Protein AF-A0A2M8D7S4-F1 (afdb_monomer_lite)

Sequence (104 aa):
MKREKGFTLIELVMVIVILGILAAVAIPKYVNMQDEAKSAAAKGVIGTVRSAIAIQYAKNALAGTATFPTIIQLTATDGTGIFAENKMPDSPVDKGGNLNDVKA

pLDDT: mean 80.22, std 14.46, range [43.12, 97.75]

Radius of gyration: 26.41 Å; chains: 1; bounding box: 47×32×89 Å

Foldseek 3Di:
DDDDDDDDPVVVVVVVVVVVVVCVVVVVVVVVVVVVVLVVVQVVLVVVVVVLQVVVLVVCVVVVHNDTDDPCLCQPPPPSHSDPPSDRPDRPVDDDDDPVNPDD

Structure (mmCIF, N/CA/C/O backbone):
data_AF-A0A2M8D7S4-F1
#
_entry.id   AF-A0A2M8D7S4-F1
#
loop_
_atom_site.group_PDB
_atom_site.id
_atom_site.type_symbol
_atom_site.label_atom_id
_atom_site.label_alt_id
_atom_site.label_comp_id
_atom_site.label_asym_id
_atom_site.label_entity_id
_atom_site.label_seq_id
_atom_site.pdbx_PDB_ins_code
_atom_site.Cartn_x
_atom_site.Cartn_y
_atom_site.Cartn_z
_atom_site.occupancy
_atom_site.B_iso_or_equiv
_atom_site.auth_seq_id
_atom_site.auth_comp_id
_atom_site.auth_asym_id
_atom_site.auth_atom_id
_atom_site.pdbx_PDB_model_num
ATOM 1 N N . MET A 1 1 ? -5.897 10.751 56.750 1.00 55.88 1 MET A N 1
ATOM 2 C CA . MET A 1 1 ? -6.266 9.569 55.941 1.00 55.88 1 MET A CA 1
ATOM 3 C C . MET A 1 1 ? -6.751 10.060 54.582 1.00 55.88 1 MET A C 1
ATOM 5 O O . MET A 1 1 ? -7.758 10.755 54.529 1.00 55.88 1 MET A O 1
ATOM 9 N N . LYS A 1 2 ? -5.990 9.816 53.509 1.00 66.06 2 LYS A N 1
ATOM 10 C CA . LYS A 1 2 ? -6.383 10.168 52.134 1.00 66.06 2 LYS A CA 1
ATOM 11 C C . LYS A 1 2 ? -7.388 9.117 51.657 1.00 66.06 2 LYS A C 1
ATOM 13 O O . LYS A 1 2 ? -7.121 7.929 51.790 1.00 66.06 2 LYS A O 1
ATOM 18 N N . ARG A 1 3 ? -8.562 9.542 51.185 1.00 71.81 3 ARG A N 1
ATOM 19 C CA . ARG A 1 3 ? -9.557 8.631 50.603 1.00 71.81 3 ARG A CA 1
ATOM 20 C C . ARG A 1 3 ? -9.083 8.284 49.194 1.00 71.81 3 ARG A C 1
ATOM 22 O O . ARG A 1 3 ? -9.182 9.122 48.304 1.00 71.81 3 ARG A O 1
ATOM 29 N N . GLU A 1 4 ? -8.537 7.087 49.022 1.00 74.25 4 GLU A N 1
ATOM 30 C CA . GLU A 1 4 ? -8.328 6.476 47.707 1.00 74.25 4 GLU A CA 1
ATOM 31 C C . GLU A 1 4 ? -9.701 6.369 47.020 1.00 74.25 4 GLU A C 1
ATOM 33 O O . GLU A 1 4 ? -10.595 5.669 47.504 1.00 74.25 4 GLU A O 1
ATOM 38 N N . LYS A 1 5 ? -9.917 7.129 45.940 1.00 77.44 5 LYS A N 1
ATOM 39 C CA . LYS A 1 5 ? -11.099 6.972 45.085 1.00 77.44 5 LYS A CA 1
ATOM 40 C C . LYS A 1 5 ? -10.831 5.792 44.152 1.00 77.44 5 LYS A C 1
ATOM 42 O O . LYS A 1 5 ? -10.068 5.929 43.204 1.00 77.44 5 LYS A O 1
ATOM 47 N N . GLY A 1 6 ? -11.438 4.644 44.442 1.00 78.94 6 GLY A N 1
ATOM 48 C CA . GLY A 1 6 ? -11.464 3.513 43.515 1.00 78.94 6 GLY A CA 1
ATOM 49 C C . GLY A 1 6 ? -12.286 3.829 42.261 1.00 78.94 6 GLY A C 1
ATOM 50 O O . GLY A 1 6 ? -13.228 4.620 42.320 1.00 78.94 6 GLY A O 1
ATOM 51 N N . PHE A 1 7 ? -11.916 3.206 41.141 1.00 80.38 7 PHE A N 1
ATOM 52 C CA . PHE A 1 7 ? -12.643 3.284 39.873 1.00 80.38 7 PHE A CA 1
ATOM 53 C C . PHE A 1 7 ? -14.012 2.610 40.011 1.00 80.38 7 PHE A C 1
ATOM 55 O O . PHE A 1 7 ? -14.130 1.551 40.633 1.00 80.38 7 PHE A O 1
ATOM 62 N N . THR A 1 8 ? -15.058 3.211 39.452 1.00 90.38 8 THR A N 1
ATOM 63 C CA . THR A 1 8 ? -16.402 2.633 39.518 1.00 90.38 8 THR A CA 1
ATOM 64 C C . THR A 1 8 ? -16.593 1.577 38.428 1.00 90.38 8 THR A C 1
ATOM 66 O O . THR A 1 8 ? -16.070 1.692 37.320 1.00 90.38 8 THR A O 1
ATOM 69 N N . LEU A 1 9 ? -17.385 0.535 38.708 1.00 91.06 9 LEU A N 1
ATOM 70 C CA . LEU A 1 9 ? -17.726 -0.467 37.686 1.00 91.06 9 LEU A CA 1
ATOM 71 C C . LEU A 1 9 ? -18.454 0.165 36.494 1.00 91.06 9 LEU A C 1
ATOM 73 O O . LEU A 1 9 ? -18.268 -0.265 35.358 1.00 91.06 9 LEU A O 1
ATOM 77 N N . ILE A 1 10 ? -19.249 1.208 36.743 1.00 92.31 10 ILE A N 1
ATOM 78 C CA . ILE A 1 10 ? -19.977 1.905 35.685 1.00 92.31 10 ILE A CA 1
ATOM 79 C C . ILE A 1 10 ? -19.040 2.681 34.751 1.00 92.31 10 ILE A C 1
ATOM 81 O O . ILE A 1 10 ? -19.277 2.684 33.546 1.00 92.31 10 ILE A O 1
ATOM 85 N N . GLU A 1 11 ? -17.948 3.261 35.263 1.00 90.56 11 GLU A N 1
ATOM 86 C CA . GLU A 1 11 ? -16.925 3.892 34.417 1.00 90.56 11 GLU A CA 1
ATOM 87 C C . GLU A 1 11 ? -16.278 2.868 33.485 1.00 90.56 11 GLU A C 1
ATOM 89 O O . GLU A 1 11 ? -16.117 3.136 32.297 1.00 90.56 11 GLU A O 1
ATOM 94 N N . LEU A 1 12 ? -15.971 1.665 33.978 1.00 92.25 12 LEU A N 1
ATOM 95 C CA . LEU A 1 12 ? -15.355 0.632 33.145 1.00 92.25 12 LEU A CA 1
ATOM 96 C C . LEU A 1 12 ? -16.317 0.137 32.055 1.00 92.25 12 LEU A C 1
ATOM 98 O O . LEU A 1 12 ? -15.921 -0.014 30.8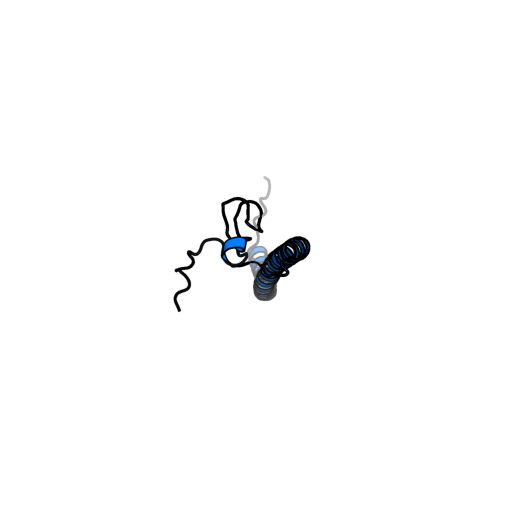99 1.00 92.25 12 LEU A O 1
ATOM 102 N N . VAL A 1 13 ? -17.590 -0.067 32.408 1.00 94.81 13 VAL A N 1
ATOM 103 C CA . VAL A 1 13 ? -18.625 -0.515 31.466 1.00 94.81 13 VAL A CA 1
ATOM 104 C C . VAL A 1 13 ? -18.904 0.548 30.401 1.00 94.81 13 VAL A C 1
ATOM 106 O O . VAL A 1 13 ? -18.978 0.225 29.217 1.00 94.81 13 VAL A O 1
ATOM 109 N N . MET A 1 14 ? -19.007 1.823 30.780 1.00 94.25 14 MET A N 1
ATOM 110 C CA . MET A 1 14 ? -19.226 2.905 29.817 1.00 94.25 14 MET A CA 1
ATOM 111 C C . MET A 1 14 ? -18.072 3.009 28.808 1.00 94.25 14 MET A C 1
ATOM 113 O O . MET A 1 14 ? -18.315 3.203 27.617 1.00 94.25 14 MET A O 1
ATOM 117 N N . VAL A 1 15 ? -16.824 2.826 29.252 1.00 95.56 15 VAL A N 1
ATOM 118 C CA . VAL A 1 15 ? -15.641 2.890 28.378 1.00 95.56 15 VAL A CA 1
ATOM 119 C C . VAL A 1 15 ? -15.657 1.786 27.324 1.00 95.56 15 VAL A C 1
ATOM 121 O O . VAL A 1 15 ? -15.490 2.082 26.141 1.00 95.56 15 VAL A O 1
ATOM 124 N N . ILE A 1 16 ? -15.899 0.528 27.706 1.00 96.12 16 ILE A N 1
ATOM 125 C CA . ILE A 1 16 ? -15.936 -0.576 26.732 1.00 96.12 16 ILE A CA 1
ATOM 126 C C . ILE A 1 16 ? -17.112 -0.447 25.756 1.00 96.12 16 ILE A C 1
ATOM 128 O O . ILE A 1 16 ? -16.976 -0.834 24.598 1.00 96.12 16 ILE A O 1
ATOM 132 N N . VAL A 1 17 ? -18.236 0.146 26.179 1.00 96.94 17 VAL A N 1
ATOM 133 C CA . VAL A 1 17 ? -19.377 0.434 25.294 1.00 96.94 17 VAL A CA 1
ATOM 134 C C . VAL A 1 17 ? -18.993 1.477 24.246 1.00 96.94 17 VAL A C 1
ATOM 136 O O . VAL A 1 17 ? -19.221 1.262 23.057 1.00 96.94 17 VAL A O 1
ATOM 139 N N . ILE A 1 18 ? -18.356 2.578 24.656 1.00 96.94 18 ILE A N 1
ATOM 140 C CA . ILE A 1 18 ? -17.892 3.614 23.723 1.00 96.94 18 ILE A CA 1
ATOM 141 C C . ILE A 1 18 ? -16.841 3.037 22.764 1.00 96.94 18 ILE A C 1
ATOM 143 O O . ILE A 1 18 ? -16.952 3.223 21.552 1.00 96.94 18 ILE A O 1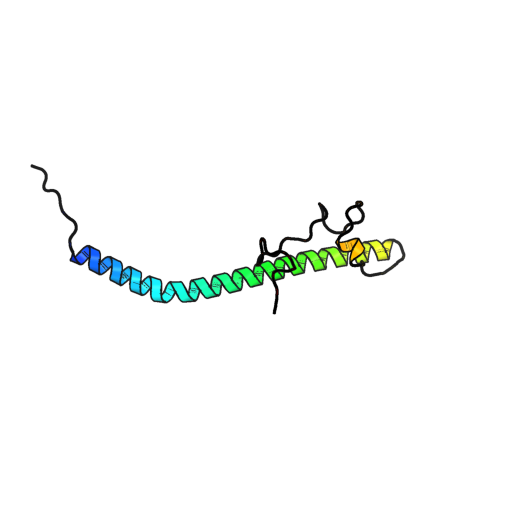
ATOM 147 N N . LEU A 1 19 ? -15.857 2.289 23.279 1.00 97.31 19 LEU A N 1
ATOM 148 C CA . LEU A 1 19 ? -14.848 1.618 22.455 1.00 97.31 19 LEU A CA 1
ATOM 149 C C . LEU A 1 19 ? -15.474 0.599 21.494 1.00 97.31 19 LEU A C 1
ATOM 151 O O . LEU A 1 19 ? -15.027 0.505 20.356 1.00 97.31 19 LEU A O 1
ATOM 155 N N . GLY A 1 20 ? -16.527 -0.110 21.905 1.00 97.75 20 GLY A N 1
ATOM 156 C CA . GLY A 1 20 ? -17.262 -1.044 21.052 1.00 97.75 20 GLY A CA 1
ATOM 157 C C . GLY A 1 20 ? -17.930 -0.356 19.860 1.00 97.75 20 GLY A C 1
ATOM 158 O O . GLY A 1 20 ? -17.796 -0.821 18.729 1.00 97.75 20 GLY A O 1
ATOM 159 N N . ILE A 1 21 ? -18.584 0.789 20.086 1.00 97.62 21 ILE A N 1
ATOM 160 C CA . ILE A 1 21 ? -19.213 1.581 19.015 1.00 97.62 21 ILE A CA 1
ATOM 161 C C . ILE A 1 21 ? -18.148 2.128 18.058 1.00 97.62 21 ILE A C 1
ATOM 163 O O . ILE A 1 21 ? -18.285 1.996 16.841 1.00 97.62 21 ILE A O 1
ATOM 167 N N . LEU A 1 22 ? -17.067 2.705 18.596 1.00 97.69 22 LEU A N 1
ATOM 168 C CA . LEU A 1 22 ? -15.962 3.224 17.788 1.00 97.69 22 LEU A CA 1
ATOM 169 C C . LEU A 1 22 ? -15.290 2.114 16.971 1.00 97.69 22 LEU A C 1
ATOM 171 O O . LEU A 1 22 ? -15.013 2.313 15.791 1.00 97.69 22 LEU A O 1
ATOM 175 N N . ALA A 1 23 ? -15.072 0.938 17.561 1.00 97.06 23 ALA A N 1
ATOM 176 C CA . ALA A 1 23 ? -14.486 -0.206 16.873 1.00 97.06 23 ALA A CA 1
ATOM 177 C C . ALA A 1 23 ? -15.386 -0.711 15.736 1.00 97.06 23 ALA A C 1
ATOM 179 O O . ALA A 1 23 ? -14.889 -0.950 14.636 1.00 97.06 23 ALA A O 1
ATOM 180 N N . ALA A 1 24 ? -16.703 -0.799 15.956 1.00 96.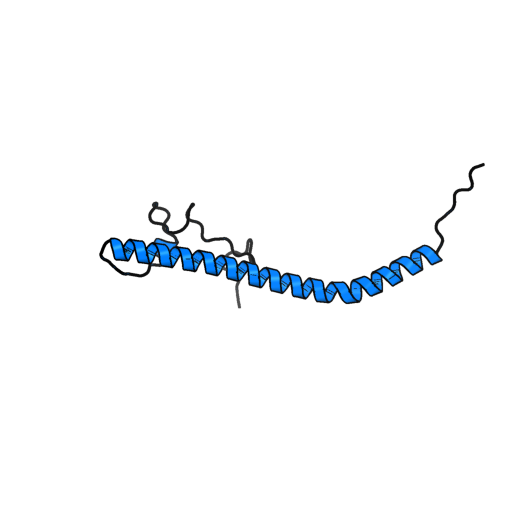88 24 ALA A N 1
ATOM 181 C CA . ALA A 1 24 ? -17.653 -1.257 14.942 1.00 96.88 24 ALA A CA 1
ATOM 182 C C . ALA A 1 24 ? -17.615 -0.406 13.659 1.00 96.88 24 ALA A C 1
ATOM 184 O O . ALA A 1 24 ? -17.711 -0.951 12.561 1.00 96.88 24 ALA A O 1
ATOM 185 N N . VAL A 1 25 ? -17.424 0.914 13.778 1.00 96.25 25 VAL A N 1
ATOM 186 C CA . VAL A 1 25 ? -17.311 1.814 12.615 1.00 96.25 25 VAL A CA 1
ATOM 187 C C . VAL A 1 25 ? -15.879 1.940 12.084 1.00 96.25 25 VAL A C 1
ATOM 189 O O . VAL A 1 25 ? -15.679 2.119 10.882 1.00 96.25 25 VAL A O 1
ATOM 192 N N . ALA A 1 26 ? -14.867 1.844 12.950 1.00 96.81 26 ALA A N 1
ATOM 193 C CA . ALA A 1 26 ? -13.470 2.046 12.572 1.00 96.81 26 ALA A CA 1
ATOM 194 C C . ALA A 1 26 ? -12.858 0.830 11.868 1.00 96.81 26 ALA A C 1
ATOM 196 O O . ALA A 1 26 ? -12.102 1.010 10.916 1.00 96.81 26 ALA A O 1
ATOM 197 N N . ILE A 1 27 ? -13.191 -0.394 12.292 1.00 96.25 27 ILE A N 1
ATOM 198 C CA . ILE A 1 27 ? -12.640 -1.634 11.724 1.00 96.25 27 ILE A CA 1
ATOM 199 C C . ILE A 1 27 ? -12.900 -1.759 10.211 1.00 96.25 27 ILE A C 1
ATOM 201 O O . ILE A 1 27 ? -11.921 -1.904 9.476 1.00 96.25 27 ILE A O 1
ATOM 205 N N . PRO A 1 28 ? -14.145 -1.665 9.695 1.00 94.00 28 PRO A N 1
ATOM 206 C CA . PRO A 1 28 ? -14.382 -1.819 8.257 1.00 94.00 28 PRO A CA 1
ATOM 207 C C . PRO A 1 28 ? -13.679 -0.727 7.442 1.00 94.00 28 PRO A C 1
ATOM 209 O O . PRO A 1 28 ? -13.093 -1.005 6.397 1.00 94.00 28 PRO A O 1
ATOM 212 N N . LYS A 1 29 ? -13.656 0.511 7.952 1.00 95.56 29 LYS A N 1
ATOM 213 C CA . LYS A 1 29 ? -12.930 1.617 7.321 1.00 95.56 29 LYS A CA 1
ATOM 214 C C . LYS A 1 29 ? -11.423 1.355 7.281 1.00 95.56 29 LYS A C 1
ATOM 216 O O . LYS A 1 29 ? -10.792 1.603 6.260 1.00 95.56 29 LYS A O 1
ATOM 221 N N . TYR A 1 30 ? -10.851 0.849 8.370 1.00 95.06 30 TYR A N 1
ATOM 222 C CA . TYR A 1 30 ? -9.427 0.541 8.456 1.00 95.06 30 TYR A CA 1
ATOM 223 C C . TYR A 1 30 ? -9.013 -0.569 7.481 1.00 95.06 30 TYR A C 1
ATOM 225 O O . TYR A 1 30 ? -7.964 -0.453 6.853 1.00 95.06 30 TYR A O 1
ATOM 233 N N . VAL A 1 31 ? -9.835 -1.610 7.309 1.00 93.50 31 VAL A N 1
ATOM 234 C CA . VAL A 1 31 ? -9.587 -2.673 6.317 1.00 93.50 31 VAL A CA 1
ATOM 235 C C . VAL A 1 31 ? -9.597 -2.104 4.895 1.00 93.50 31 VAL A C 1
ATOM 237 O O . VAL A 1 31 ? -8.623 -2.282 4.169 1.00 93.50 31 VAL A O 1
ATOM 240 N N . ASN A 1 32 ? -10.621 -1.325 4.534 1.00 93.56 32 ASN A N 1
ATOM 241 C CA . ASN A 1 32 ? -10.695 -0.693 3.212 1.00 93.56 32 ASN A CA 1
ATOM 242 C C . ASN A 1 32 ? -9.491 0.228 2.945 1.00 93.56 32 ASN A C 1
ATOM 244 O O . ASN A 1 32 ? -8.871 0.155 1.888 1.00 93.56 32 ASN A O 1
ATOM 248 N N . MET A 1 33 ? -9.100 1.044 3.931 1.00 94.44 33 MET A N 1
ATOM 249 C CA . MET A 1 33 ? -7.931 1.923 3.819 1.00 94.44 33 MET A CA 1
ATOM 250 C C . MET A 1 33 ? -6.622 1.147 3.630 1.00 94.44 33 MET A C 1
ATOM 252 O O . MET A 1 33 ? -5.738 1.616 2.915 1.00 94.44 33 MET A O 1
ATOM 256 N N . GLN A 1 34 ? -6.471 -0.025 4.254 1.00 91.69 34 GLN A N 1
ATOM 257 C CA . GLN A 1 34 ? -5.300 -0.875 4.030 1.00 91.69 34 GLN A CA 1
ATOM 258 C C . GLN A 1 34 ? -5.247 -1.399 2.595 1.00 91.69 34 GLN A C 1
ATOM 260 O O . GLN A 1 34 ? -4.178 -1.384 1.986 1.00 91.69 34 GLN A O 1
ATOM 265 N N . ASP A 1 35 ? -6.374 -1.841 2.044 1.00 89.75 35 ASP A N 1
ATOM 266 C CA . ASP A 1 35 ? -6.426 -2.355 0.675 1.00 89.75 35 ASP A CA 1
ATOM 267 C C . ASP A 1 35 ? -6.210 -1.242 -0.359 1.00 89.75 35 ASP A C 1
ATOM 269 O O . ASP A 1 35 ? -5.456 -1.415 -1.323 1.00 89.75 35 ASP A O 1
ATOM 273 N N . GLU A 1 36 ? -6.769 -0.055 -0.117 1.00 91.00 36 GLU A N 1
ATOM 274 C CA . GLU A 1 36 ? -6.483 1.147 -0.902 1.00 91.00 36 GLU A CA 1
ATOM 275 C C . GLU A 1 36 ? -4.998 1.527 -0.838 1.00 91.00 36 GLU A C 1
ATOM 277 O O . GLU A 1 36 ? -4.391 1.802 -1.875 1.00 91.00 36 GLU A O 1
ATOM 282 N N . ALA A 1 37 ? -4.382 1.485 0.348 1.00 90.31 37 ALA A N 1
ATOM 283 C CA . ALA A 1 37 ? -2.962 1.780 0.525 1.00 90.31 37 ALA A CA 1
ATOM 284 C C . ALA A 1 37 ? -2.067 0.772 -0.213 1.00 90.31 37 ALA A C 1
ATOM 286 O O . ALA A 1 37 ? -1.122 1.171 -0.896 1.00 90.31 37 ALA A O 1
ATOM 287 N N . LYS A 1 38 ? -2.390 -0.525 -0.140 1.00 87.88 38 LYS A N 1
ATOM 288 C CA . LYS A 1 38 ? -1.711 -1.588 -0.898 1.00 87.88 38 LYS A CA 1
ATOM 289 C C . LYS A 1 38 ? -1.812 -1.350 -2.406 1.00 87.88 38 LYS A C 1
ATOM 291 O O . LYS A 1 38 ? -0.802 -1.404 -3.107 1.00 87.88 38 LYS A O 1
ATOM 296 N N . SER A 1 39 ? -3.010 -1.032 -2.901 1.00 89.06 39 SER A N 1
ATOM 297 C CA . SER A 1 39 ? -3.250 -0.721 -4.317 1.00 89.06 39 SER A CA 1
ATOM 298 C C . SER A 1 39 ? -2.489 0.529 -4.769 1.00 89.06 39 SER A C 1
ATOM 300 O O . SER A 1 39 ? -1.848 0.525 -5.821 1.00 89.06 39 SER A O 1
ATOM 302 N N . ALA A 1 40 ? -2.508 1.594 -3.965 1.00 89.94 40 ALA A N 1
ATOM 303 C CA . ALA A 1 40 ? -1.786 2.830 -4.245 1.00 89.94 40 ALA A CA 1
ATOM 304 C C . ALA A 1 40 ? -0.272 2.600 -4.300 1.00 89.94 40 ALA A C 1
ATOM 306 O O . ALA A 1 40 ? 0.390 3.057 -5.233 1.00 89.94 40 ALA A O 1
ATOM 307 N N . ALA A 1 41 ? 0.267 1.833 -3.355 1.00 87.75 41 ALA A N 1
ATOM 308 C CA . ALA A 1 41 ? 1.676 1.487 -3.346 1.00 87.75 41 ALA A CA 1
ATOM 309 C C . ALA A 1 41 ? 2.055 0.648 -4.581 1.00 87.75 41 ALA A C 1
ATOM 311 O O . ALA A 1 41 ? 3.046 0.952 -5.245 1.00 87.75 41 ALA A O 1
ATOM 312 N N . ALA A 1 42 ? 1.240 -0.350 -4.951 1.00 86.00 42 ALA A N 1
ATOM 313 C CA . ALA A 1 42 ? 1.469 -1.167 -6.146 1.00 86.00 42 ALA A CA 1
ATOM 314 C C . ALA A 1 42 ? 1.458 -0.320 -7.430 1.00 86.00 42 ALA A C 1
ATOM 316 O O . ALA A 1 42 ? 2.338 -0.458 -8.280 1.00 86.00 42 ALA A O 1
ATOM 317 N N . LYS A 1 43 ? 0.511 0.621 -7.554 1.00 88.62 43 LYS A N 1
ATOM 318 C CA . LYS A 1 43 ? 0.483 1.596 -8.658 1.00 88.62 43 LYS A CA 1
ATOM 319 C C . LYS A 1 43 ? 1.736 2.472 -8.681 1.00 88.62 43 LYS A C 1
ATOM 321 O O . LYS A 1 43 ? 2.248 2.747 -9.764 1.00 88.62 43 LYS A O 1
ATOM 326 N N . GLY A 1 44 ? 2.241 2.874 -7.514 1.00 88.62 44 GLY A N 1
ATOM 327 C CA . GLY A 1 44 ? 3.500 3.607 -7.385 1.00 88.62 44 GLY A CA 1
ATOM 328 C C . GLY A 1 44 ? 4.672 2.836 -7.989 1.00 88.62 44 GLY A C 1
ATOM 329 O O . GLY A 1 44 ? 5.376 3.364 -8.847 1.00 88.62 44 GLY A O 1
ATOM 330 N N . VAL A 1 45 ? 4.816 1.561 -7.623 1.00 85.56 45 VAL A N 1
ATOM 331 C CA . VAL A 1 45 ? 5.864 0.674 -8.155 1.00 85.56 45 VAL A CA 1
ATOM 332 C C . VAL A 1 45 ? 5.721 0.443 -9.663 1.00 85.56 45 VAL A C 1
ATOM 334 O O . VAL A 1 45 ? 6.695 0.529 -10.404 1.00 85.56 45 VAL A O 1
ATOM 337 N N . ILE A 1 46 ? 4.508 0.234 -10.175 1.00 86.31 46 ILE A N 1
ATOM 338 C CA . ILE A 1 46 ? 4.292 0.132 -11.630 1.00 86.31 46 ILE A CA 1
ATOM 339 C C . ILE A 1 46 ? 4.699 1.435 -12.338 1.00 86.31 46 ILE A C 1
ATOM 341 O O . ILE A 1 46 ? 5.276 1.402 -13.427 1.00 86.31 46 ILE A O 1
ATOM 345 N N . GLY A 1 47 ? 4.413 2.589 -11.731 1.00 88.69 47 GLY A N 1
ATOM 346 C CA . GLY A 1 47 ? 4.803 3.898 -12.249 1.00 88.69 47 GLY A CA 1
ATOM 347 C C . GLY A 1 47 ? 6.319 4.059 -12.373 1.00 88.69 47 GLY A C 1
ATOM 348 O O . GLY A 1 47 ? 6.796 4.535 -13.407 1.00 88.69 47 GLY A O 1
ATOM 349 N N . THR A 1 48 ? 7.085 3.610 -11.374 1.00 85.62 48 THR A N 1
ATOM 350 C CA . THR A 1 48 ? 8.554 3.671 -11.425 1.00 85.62 48 THR A CA 1
ATOM 351 C C . THR A 1 48 ? 9.116 2.775 -12.527 1.00 85.62 48 THR A C 1
ATOM 353 O O . THR A 1 48 ? 9.964 3.227 -13.297 1.00 85.62 48 THR A O 1
ATOM 356 N N . VAL A 1 49 ? 8.587 1.557 -12.688 1.00 85.31 49 VAL A N 1
ATOM 357 C CA . VAL A 1 49 ? 8.984 0.635 -13.769 1.00 85.31 49 VAL A CA 1
ATOM 358 C C . VAL A 1 49 ? 8.680 1.223 -15.150 1.00 85.31 49 VAL A C 1
ATOM 360 O O . VAL A 1 49 ? 9.534 1.200 -16.034 1.00 85.31 49 VAL A O 1
ATOM 363 N N . ARG A 1 50 ? 7.490 1.805 -15.350 1.00 87.69 50 ARG A N 1
ATOM 364 C CA . ARG A 1 50 ? 7.131 2.463 -16.622 1.00 87.69 50 ARG A CA 1
ATOM 365 C C . ARG A 1 50 ? 8.066 3.623 -16.953 1.00 87.69 50 ARG A C 1
ATOM 367 O O . ARG A 1 50 ? 8.489 3.747 -18.099 1.00 87.69 50 ARG A O 1
ATOM 374 N N . SER A 1 51 ? 8.392 4.449 -15.960 1.00 88.94 51 SER A N 1
ATOM 375 C CA . SER A 1 51 ? 9.325 5.569 -16.123 1.00 88.94 51 SER A CA 1
ATOM 376 C C . SER A 1 51 ? 10.719 5.081 -16.526 1.00 88.94 51 SER A C 1
ATOM 378 O O . SER A 1 51 ? 11.293 5.563 -17.500 1.00 88.94 51 SER A O 1
ATOM 380 N N . ALA A 1 52 ? 11.221 4.050 -15.846 1.00 85.50 52 ALA A N 1
ATOM 381 C CA . ALA A 1 52 ? 12.497 3.410 -16.148 1.00 85.50 52 ALA A CA 1
ATOM 382 C C . ALA A 1 52 ? 12.554 2.881 -17.595 1.00 85.50 52 ALA A C 1
ATOM 384 O O . ALA A 1 52 ? 13.490 3.191 -18.336 1.00 85.50 52 ALA A O 1
ATOM 385 N N . ILE A 1 53 ? 11.517 2.160 -18.037 1.00 87.12 53 ILE A N 1
ATOM 386 C CA . ILE A 1 53 ? 11.401 1.664 -19.418 1.00 87.12 53 ILE A CA 1
ATOM 387 C C . ILE A 1 53 ? 11.390 2.818 -20.427 1.00 87.12 53 ILE A C 1
ATOM 389 O O . ILE A 1 53 ? 12.087 2.746 -21.437 1.00 87.12 53 ILE A O 1
ATOM 393 N N . ALA A 1 54 ? 10.630 3.884 -20.163 1.00 89.19 54 ALA A N 1
ATOM 394 C CA . ALA A 1 54 ? 10.549 5.041 -21.053 1.00 89.19 54 ALA A CA 1
ATOM 395 C C . ALA A 1 54 ? 11.900 5.763 -21.187 1.00 89.19 54 ALA A C 1
ATOM 397 O O . ALA A 1 54 ? 12.309 6.107 -22.296 1.00 89.19 54 ALA A O 1
ATOM 398 N N . ILE A 1 55 ? 12.624 5.937 -20.076 1.00 87.94 55 ILE A N 1
ATOM 399 C CA . ILE A 1 55 ? 13.974 6.514 -20.074 1.00 87.94 55 ILE A CA 1
ATOM 400 C C . ILE A 1 55 ? 14.928 5.639 -20.891 1.00 87.94 55 ILE A C 1
ATOM 402 O O . ILE A 1 55 ? 15.688 6.162 -21.705 1.00 87.94 55 ILE A O 1
ATOM 406 N N . GLN A 1 56 ? 14.886 4.315 -20.714 1.00 86.50 56 GLN A N 1
ATOM 407 C CA . GLN A 1 56 ? 15.764 3.418 -21.463 1.00 86.50 56 GLN A CA 1
ATOM 408 C C . GLN A 1 56 ? 15.427 3.392 -22.955 1.00 86.50 56 GLN A C 1
ATOM 410 O O . GLN A 1 56 ? 16.330 3.438 -23.785 1.00 86.50 56 GLN A O 1
ATOM 415 N N . TYR A 1 57 ? 14.142 3.385 -23.306 1.00 88.38 57 TYR A N 1
ATOM 416 C CA . TYR A 1 57 ? 13.708 3.503 -24.693 1.00 88.38 57 TYR A CA 1
ATOM 417 C C . TYR A 1 57 ? 14.231 4.796 -25.332 1.00 88.38 57 TYR A C 1
ATOM 419 O O . TYR A 1 57 ? 14.783 4.760 -26.430 1.00 88.38 57 TYR A O 1
ATOM 427 N N . ALA A 1 58 ? 14.128 5.929 -24.628 1.00 89.38 58 ALA A N 1
ATOM 428 C CA . ALA A 1 58 ? 14.662 7.200 -25.107 1.00 89.38 58 ALA A CA 1
ATOM 429 C C . ALA A 1 58 ? 16.185 7.137 -25.313 1.00 89.38 58 ALA A C 1
ATOM 431 O O . ALA A 1 58 ? 16.674 7.561 -26.357 1.00 89.38 58 ALA A O 1
ATOM 432 N N . LYS A 1 59 ? 16.938 6.544 -24.375 1.00 87.38 59 LYS A N 1
ATOM 433 C CA . LYS A 1 59 ? 18.387 6.314 -24.532 1.00 87.38 59 LYS A CA 1
ATOM 434 C C . LYS A 1 59 ? 18.704 5.461 -25.763 1.00 87.38 59 LYS A C 1
ATOM 436 O O . LYS A 1 59 ? 19.579 5.824 -26.544 1.00 87.38 59 LYS A O 1
ATOM 441 N N . ASN A 1 60 ? 17.977 4.363 -25.962 1.00 87.94 60 ASN A N 1
ATOM 442 C CA . ASN A 1 60 ? 18.169 3.466 -27.100 1.00 87.94 60 ASN A CA 1
ATOM 443 C C . ASN A 1 60 ? 17.851 4.176 -28.430 1.00 87.94 60 ASN A C 1
ATOM 445 O O . ASN A 1 60 ? 18.596 4.044 -29.401 1.00 87.94 60 ASN A O 1
ATOM 449 N N . ALA A 1 61 ? 16.796 4.996 -28.464 1.00 90.19 61 ALA A N 1
ATOM 450 C CA . ALA A 1 61 ? 16.448 5.814 -29.623 1.00 90.19 61 ALA A CA 1
ATOM 451 C C . ALA A 1 61 ? 17.542 6.843 -29.965 1.00 90.19 61 ALA A C 1
ATOM 453 O O . ALA A 1 61 ? 17.873 7.006 -31.137 1.00 90.19 61 ALA A O 1
ATOM 454 N N . LEU A 1 62 ? 18.153 7.481 -28.959 1.00 90.44 62 LEU A N 1
ATOM 455 C CA . LEU A 1 62 ? 19.298 8.383 -29.154 1.00 90.44 62 LEU A CA 1
ATOM 456 C C . LEU A 1 62 ? 20.548 7.647 -29.657 1.00 90.44 62 LEU A C 1
ATOM 458 O O . LEU A 1 62 ? 21.312 8.202 -30.440 1.00 90.44 62 LEU A O 1
ATOM 462 N N . ALA A 1 63 ? 20.729 6.388 -29.259 1.00 89.06 63 ALA A N 1
ATOM 463 C CA . ALA A 1 63 ? 21.774 5.505 -29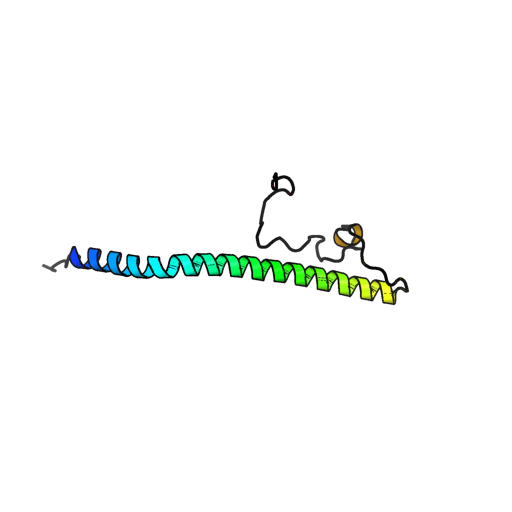.776 1.00 89.06 63 ALA A CA 1
ATOM 464 C C . ALA A 1 63 ? 21.450 4.919 -31.171 1.00 89.06 63 ALA A C 1
ATOM 466 O O . ALA A 1 63 ? 22.146 4.022 -31.642 1.00 89.06 63 ALA A O 1
ATOM 467 N N . GLY A 1 64 ? 20.390 5.393 -31.838 1.00 89.75 64 GLY A N 1
ATOM 468 C CA . GLY A 1 64 ? 20.006 4.969 -33.187 1.00 89.75 64 GLY A CA 1
ATOM 469 C C . GLY A 1 64 ? 19.237 3.646 -33.253 1.00 89.75 64 GLY A C 1
ATOM 470 O O . GLY A 1 64 ? 18.982 3.146 -34.343 1.00 89.75 64 GLY A O 1
ATOM 471 N N . THR A 1 65 ? 18.840 3.080 -32.110 1.00 85.38 65 THR A N 1
ATOM 472 C CA . THR A 1 65 ? 18.132 1.794 -32.022 1.00 85.38 65 THR A CA 1
ATOM 473 C C . THR A 1 65 ? 16.873 1.955 -31.169 1.00 85.38 65 THR A C 1
ATOM 475 O O . THR A 1 65 ? 16.871 1.614 -29.994 1.00 85.38 65 THR A O 1
ATOM 478 N N . ALA A 1 66 ? 15.783 2.489 -31.729 1.00 83.69 66 ALA A N 1
ATOM 479 C CA . ALA A 1 66 ? 14.530 2.751 -31.004 1.00 83.69 66 ALA A CA 1
ATOM 480 C C . ALA A 1 66 ? 13.794 1.455 -30.601 1.00 83.69 66 ALA A C 1
ATOM 482 O O . ALA A 1 66 ? 12.814 1.041 -31.215 1.00 83.69 66 ALA A O 1
ATOM 483 N N . THR A 1 67 ? 14.299 0.791 -29.565 1.00 87.81 67 THR A N 1
ATOM 484 C CA . THR A 1 67 ? 13.834 -0.515 -29.097 1.00 87.81 67 THR A CA 1
ATOM 485 C C . THR A 1 67 ? 13.522 -0.468 -27.612 1.00 87.81 67 THR A C 1
ATOM 487 O O . THR A 1 67 ? 14.212 0.187 -26.824 1.00 87.81 67 THR A O 1
ATOM 490 N N . PHE A 1 68 ? 12.454 -1.167 -27.228 1.00 85.88 68 PHE A N 1
ATOM 491 C CA . PHE A 1 68 ? 12.133 -1.370 -25.822 1.00 85.88 68 PHE A CA 1
ATOM 492 C C . PHE A 1 68 ? 13.195 -2.253 -25.154 1.00 85.88 68 PHE A C 1
ATOM 494 O O . PHE A 1 68 ? 13.721 -3.164 -25.799 1.00 85.88 68 PHE A O 1
ATOM 501 N N . PRO A 1 69 ? 13.510 -2.006 -23.872 1.00 80.81 69 PRO A N 1
ATOM 502 C CA . PRO A 1 69 ? 14.458 -2.830 -23.140 1.00 80.81 69 PRO A CA 1
ATOM 503 C C . PRO A 1 69 ? 13.974 -4.276 -23.021 1.00 80.81 69 PRO A C 1
ATOM 505 O O . PRO A 1 69 ? 12.792 -4.540 -22.791 1.00 80.81 69 PRO A O 1
ATOM 508 N N . THR A 1 70 ? 14.907 -5.218 -23.143 1.00 79.69 70 THR A N 1
ATOM 509 C CA . THR A 1 70 ? 14.641 -6.640 -22.901 1.00 79.69 70 THR A CA 1
ATOM 510 C C . THR A 1 70 ? 14.564 -6.930 -21.401 1.00 79.69 70 THR A C 1
ATOM 512 O O . THR A 1 70 ? 15.045 -6.150 -20.576 1.00 79.69 70 THR A O 1
ATOM 515 N N . ILE A 1 71 ? 14.008 -8.089 -21.029 1.00 69.94 71 ILE A N 1
ATOM 516 C CA . ILE A 1 71 ? 13.957 -8.534 -19.623 1.00 69.94 71 ILE A CA 1
ATOM 517 C C . ILE A 1 71 ? 15.369 -8.589 -19.017 1.00 69.94 71 ILE A C 1
ATOM 519 O O . ILE A 1 71 ? 15.543 -8.232 -17.858 1.00 69.94 71 ILE A O 1
ATOM 523 N N . ILE A 1 72 ? 16.386 -8.933 -19.818 1.00 72.00 72 ILE A N 1
ATOM 524 C CA . ILE A 1 72 ? 17.788 -8.952 -19.384 1.00 72.00 72 ILE A CA 1
ATOM 525 C C . ILE A 1 72 ? 18.241 -7.549 -18.979 1.00 72.00 72 ILE A C 1
ATOM 527 O O . ILE A 1 72 ? 18.755 -7.390 -17.882 1.00 72.00 72 ILE A O 1
ATOM 531 N N . GLN A 1 73 ? 17.987 -6.519 -19.791 1.00 70.00 73 GLN A N 1
ATOM 532 C CA . GLN A 1 73 ? 18.361 -5.138 -19.447 1.00 70.00 73 GLN A CA 1
ATOM 533 C C . GLN A 1 73 ? 17.597 -4.601 -18.230 1.00 70.00 73 GLN A C 1
ATOM 535 O O . GLN A 1 73 ? 18.093 -3.739 -17.512 1.00 70.00 73 GLN A O 1
ATOM 540 N N . LEU A 1 74 ? 16.412 -5.140 -17.945 1.00 68.56 74 LEU A N 1
ATOM 541 C CA . LEU A 1 74 ? 15.660 -4.794 -16.743 1.00 68.56 74 LEU A CA 1
ATOM 542 C C . LEU A 1 74 ? 16.308 -5.345 -15.456 1.00 68.56 74 LEU A C 1
ATOM 544 O O . LEU A 1 74 ? 16.110 -4.769 -14.388 1.00 68.56 74 LEU A O 1
ATOM 548 N N . THR A 1 75 ? 17.092 -6.425 -15.552 1.00 65.88 75 THR A N 1
ATOM 549 C CA . THR A 1 75 ? 17.686 -7.145 -14.409 1.00 65.88 75 THR A CA 1
ATOM 550 C C . THR A 1 75 ? 19.223 -7.206 -14.412 1.00 65.88 75 THR A C 1
ATOM 552 O O . THR A 1 75 ? 19.807 -7.746 -13.477 1.00 65.88 75 THR A O 1
ATOM 555 N N . ALA A 1 76 ? 19.895 -6.692 -15.447 1.00 62.47 76 ALA A N 1
ATOM 556 C CA . ALA A 1 76 ? 21.312 -6.950 -15.735 1.00 62.47 76 ALA A CA 1
ATOM 557 C C . ALA A 1 76 ? 22.288 -6.346 -14.714 1.00 62.47 76 ALA A C 1
ATOM 559 O O . ALA A 1 76 ? 22.452 -5.128 -14.663 1.00 62.47 76 ALA A O 1
ATOM 560 N N . THR A 1 77 ? 22.963 -7.207 -13.940 1.00 58.75 77 THR A N 1
ATOM 561 C CA . THR A 1 77 ? 23.912 -6.921 -12.831 1.00 58.75 77 THR A CA 1
ATOM 562 C C . THR A 1 77 ? 25.270 -6.352 -13.258 1.00 58.75 77 THR A C 1
ATOM 564 O O . THR A 1 77 ? 26.122 -6.067 -12.424 1.00 58.75 77 THR A O 1
ATOM 567 N N . ASP A 1 78 ? 25.484 -6.157 -14.554 1.00 57.44 78 ASP A N 1
ATOM 568 C CA . ASP A 1 78 ? 26.754 -5.743 -15.159 1.00 57.44 78 ASP A CA 1
ATOM 569 C C . ASP A 1 78 ? 26.860 -4.222 -15.395 1.00 57.44 78 ASP A C 1
ATOM 571 O O . ASP A 1 78 ? 27.701 -3.762 -16.165 1.00 57.44 78 ASP A O 1
ATOM 575 N N . GLY A 1 79 ? 26.004 -3.423 -14.747 1.00 59.91 79 GLY A N 1
ATOM 576 C CA . GLY A 1 79 ? 25.968 -1.967 -14.922 1.00 59.91 79 GLY A CA 1
ATOM 577 C C . GLY A 1 79 ? 25.200 -1.498 -16.163 1.00 59.91 79 GLY A C 1
ATOM 578 O O . GLY A 1 79 ? 25.121 -0.293 -16.401 1.00 59.91 79 GLY A O 1
ATOM 579 N N . THR A 1 80 ? 24.592 -2.414 -16.927 1.00 64.25 80 THR A N 1
ATOM 580 C CA . THR A 1 80 ? 23.656 -2.083 -18.019 1.00 64.25 80 THR A CA 1
ATOM 581 C C . THR A 1 80 ? 22.185 -2.069 -17.577 1.00 64.25 80 THR A C 1
ATOM 583 O O . THR A 1 80 ? 21.299 -1.739 -18.369 1.00 64.25 80 THR A O 1
ATOM 586 N N . GLY A 1 81 ? 21.927 -2.398 -16.305 1.00 67.50 81 GLY A N 1
ATOM 587 C CA . GLY A 1 81 ? 20.605 -2.431 -15.683 1.00 67.50 81 GLY A CA 1
ATOM 588 C C . GLY A 1 81 ? 19.916 -1.064 -15.589 1.00 67.50 81 GLY A C 1
ATOM 589 O O . GLY A 1 81 ? 20.545 -0.037 -15.343 1.00 67.50 81 GLY A O 1
ATOM 590 N N . ILE A 1 82 ? 18.590 -1.052 -15.752 1.00 75.38 82 ILE A N 1
ATOM 591 C CA . ILE A 1 82 ? 17.783 0.186 -15.758 1.00 75.38 82 ILE A CA 1
ATOM 592 C C . ILE A 1 82 ? 17.485 0.698 -14.331 1.00 75.38 82 ILE A C 1
ATOM 594 O O . ILE A 1 82 ? 17.247 1.891 -14.138 1.00 75.38 82 ILE A O 1
ATOM 598 N N . PHE A 1 83 ? 17.522 -0.174 -13.318 1.00 71.19 83 PHE A N 1
ATOM 599 C CA . PHE A 1 83 ? 17.323 0.198 -11.912 1.00 71.19 83 PHE A CA 1
ATOM 600 C C . PHE A 1 83 ? 18.659 0.306 -11.167 1.00 71.19 83 PHE A C 1
ATOM 602 O O . PHE A 1 83 ? 19.523 -0.561 -11.302 1.00 71.19 83 PHE A O 1
ATOM 609 N N . ALA A 1 84 ? 18.815 1.363 -10.360 1.00 61.22 84 ALA A N 1
ATOM 610 C CA . ALA A 1 84 ? 19.968 1.530 -9.475 1.00 61.22 84 ALA A CA 1
ATOM 611 C C . ALA A 1 84 ? 20.048 0.355 -8.485 1.00 61.22 84 ALA A C 1
ATOM 613 O O . ALA A 1 84 ? 19.019 -0.123 -8.013 1.00 61.22 84 ALA A O 1
ATOM 614 N N . GLU A 1 85 ? 21.261 -0.123 -8.198 1.00 59.28 85 GLU A N 1
ATOM 615 C CA . GLU A 1 85 ? 21.498 -1.297 -7.337 1.00 59.28 85 GLU A CA 1
ATOM 616 C C . GLU A 1 85 ? 20.904 -2.620 -7.843 1.00 59.28 85 GLU A C 1
ATOM 618 O O . GLU A 1 85 ? 20.872 -3.611 -7.115 1.00 59.28 85 GLU A O 1
ATOM 623 N N . ASN A 1 86 ? 20.496 -2.684 -9.115 1.00 60.47 86 ASN A N 1
ATOM 624 C CA . ASN A 1 86 ? 20.136 -3.940 -9.771 1.00 60.47 86 ASN A CA 1
ATOM 625 C C . ASN A 1 86 ? 18.949 -4.696 -9.179 1.00 60.47 86 ASN A C 1
ATOM 627 O O . ASN A 1 86 ? 18.724 -5.866 -9.493 1.00 60.47 86 ASN A O 1
ATOM 631 N N . LYS A 1 87 ? 18.152 -4.004 -8.372 1.00 64.38 87 LYS A N 1
ATOM 632 C CA . LYS A 1 87 ? 16.973 -4.553 -7.730 1.00 64.38 87 LYS A CA 1
ATOM 633 C C . LYS A 1 87 ? 15.738 -3.916 -8.342 1.00 64.38 87 LYS A C 1
ATOM 635 O O . LYS A 1 87 ? 15.639 -2.693 -8.441 1.00 64.38 87 LYS A O 1
ATOM 640 N N . ME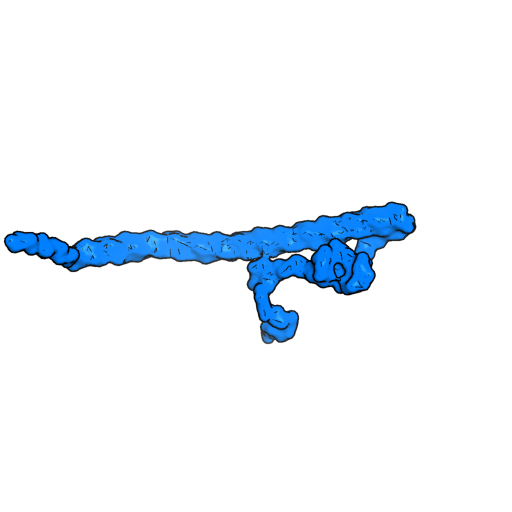T A 1 88 ? 14.780 -4.745 -8.750 1.00 67.00 88 MET A N 1
ATOM 641 C CA . MET A 1 88 ? 13.443 -4.229 -9.017 1.00 67.00 88 MET A CA 1
ATOM 642 C C . MET A 1 88 ? 12.906 -3.579 -7.733 1.00 67.00 88 MET A C 1
ATOM 644 O O . MET A 1 88 ? 13.200 -4.071 -6.642 1.00 67.00 88 MET A O 1
ATOM 648 N N . PRO A 1 89 ? 12.133 -2.487 -7.837 1.00 71.75 89 PRO A N 1
ATOM 649 C CA . PRO A 1 89 ? 11.441 -1.936 -6.682 1.00 71.75 89 PRO A CA 1
ATOM 650 C C . PRO A 1 89 ? 10.622 -3.034 -5.992 1.00 71.75 89 PRO A C 1
ATOM 652 O O . PRO A 1 89 ? 9.847 -3.735 -6.646 1.00 71.75 89 PRO A O 1
ATOM 655 N N . ASP A 1 90 ? 10.828 -3.188 -4.683 1.00 73.69 90 ASP A N 1
ATOM 656 C CA . ASP A 1 90 ? 10.175 -4.232 -3.896 1.00 73.69 90 ASP A CA 1
ATOM 657 C C . ASP A 1 90 ? 8.653 -4.114 -3.998 1.00 73.69 90 ASP A C 1
ATOM 659 O O . ASP A 1 90 ? 8.086 -3.014 -3.978 1.00 73.69 90 ASP A O 1
ATOM 663 N N . SER A 1 91 ? 7.981 -5.262 -4.084 1.00 68.69 91 SER A N 1
ATOM 664 C CA . SER A 1 91 ? 6.527 -5.288 -4.070 1.00 68.69 91 SER A CA 1
ATOM 665 C C . SER A 1 91 ? 6.029 -4.724 -2.734 1.00 68.69 91 SER A C 1
ATOM 667 O O . SER A 1 91 ? 6.419 -5.191 -1.662 1.00 68.69 91 SER A O 1
ATOM 669 N N . PRO A 1 92 ? 5.132 -3.731 -2.746 1.00 68.62 92 PRO A N 1
ATOM 670 C CA . PRO A 1 92 ? 4.607 -3.167 -1.513 1.00 68.62 92 PRO A CA 1
ATOM 671 C C . PRO A 1 92 ? 3.565 -4.081 -0.860 1.00 68.62 92 PRO A C 1
ATOM 673 O O . PRO A 1 92 ? 3.197 -3.853 0.292 1.00 68.62 92 PRO A O 1
ATOM 676 N N . VAL A 1 93 ? 3.096 -5.101 -1.587 1.00 70.00 93 VAL A N 1
ATOM 677 C CA . VAL A 1 93 ? 2.163 -6.125 -1.102 1.00 70.00 93 VAL A CA 1
ATOM 678 C C . VAL A 1 93 ? 2.850 -7.433 -0.716 1.00 70.00 93 VAL A C 1
ATOM 680 O O . VAL A 1 93 ? 2.246 -8.216 0.008 1.00 70.00 93 VAL A O 1
ATOM 683 N N . ASP A 1 94 ? 4.101 -7.647 -1.125 1.00 68.31 94 ASP A N 1
ATOM 684 C CA . ASP A 1 94 ? 4.859 -8.854 -0.798 1.00 68.31 94 ASP A CA 1
ATOM 685 C C . ASP A 1 94 ? 6.309 -8.498 -0.446 1.00 68.31 94 ASP A C 1
ATOM 687 O O . ASP A 1 94 ? 7.103 -8.118 -1.305 1.00 68.31 94 ASP A O 1
ATOM 691 N N . LYS A 1 95 ? 6.637 -8.588 0.847 1.00 58.66 95 LYS A N 1
ATOM 692 C CA . LYS A 1 95 ? 7.965 -8.275 1.394 1.00 58.66 95 LYS A CA 1
ATOM 693 C C . LYS A 1 95 ? 8.791 -9.520 1.737 1.00 58.66 95 LYS A C 1
ATOM 695 O O . LYS A 1 95 ? 9.737 -9.399 2.514 1.00 58.66 95 LYS A O 1
ATOM 700 N N . GLY A 1 96 ? 8.467 -10.704 1.214 1.00 56.59 96 GLY A N 1
ATOM 701 C CA . GLY A 1 96 ? 9.290 -11.874 1.540 1.00 56.59 96 GLY A CA 1
ATOM 702 C C . GLY A 1 96 ? 8.858 -13.239 1.019 1.00 56.59 96 GLY A C 1
ATOM 703 O O . GLY A 1 96 ? 9.492 -14.216 1.407 1.00 56.59 96 GLY A O 1
ATOM 704 N N . GLY A 1 97 ? 7.829 -13.341 0.177 1.00 54.28 97 GLY A N 1
ATOM 705 C CA . GLY A 1 97 ? 7.500 -14.588 -0.503 1.00 54.28 97 GLY A CA 1
ATOM 706 C C . GLY A 1 97 ? 8.527 -14.904 -1.585 1.00 54.28 97 GLY A C 1
ATOM 707 O O . GLY A 1 97 ? 8.843 -14.069 -2.434 1.00 54.28 97 GLY A O 1
ATOM 708 N N . ASN A 1 98 ? 9.068 -16.119 -1.573 1.00 53.97 98 ASN A N 1
ATOM 709 C CA . ASN A 1 98 ? 9.795 -16.635 -2.724 1.00 53.97 98 ASN A CA 1
ATOM 710 C C . ASN A 1 98 ? 8.815 -16.659 -3.913 1.00 53.97 98 ASN A C 1
ATOM 712 O O . ASN A 1 98 ? 7.641 -16.975 -3.737 1.00 53.97 98 ASN A O 1
ATOM 716 N N . LEU A 1 99 ? 9.272 -16.394 -5.142 1.00 55.88 99 LEU A N 1
ATOM 717 C CA . LEU A 1 99 ? 8.431 -16.436 -6.357 1.00 55.88 99 LEU A CA 1
ATOM 718 C C . LEU A 1 99 ? 7.718 -17.796 -6.558 1.00 55.88 99 LEU A C 1
ATOM 720 O O . LEU A 1 99 ? 6.806 -17.909 -7.372 1.00 55.88 99 LEU A O 1
ATOM 724 N N . ASN A 1 100 ? 8.127 -18.820 -5.804 1.00 54.44 100 ASN A N 1
ATOM 725 C CA . ASN A 1 100 ? 7.556 -20.165 -5.769 1.00 54.44 100 ASN A CA 1
ATOM 726 C C . ASN A 1 100 ? 6.401 -20.356 -4.766 1.00 54.44 100 ASN A C 1
ATOM 728 O O . ASN A 1 100 ? 5.797 -21.430 -4.757 1.00 54.44 100 ASN A O 1
ATOM 732 N N . ASP A 1 101 ? 6.102 -19.358 -3.931 1.00 56.19 101 ASP A N 1
ATOM 733 C CA . ASP A 1 101 ? 5.088 -19.450 -2.871 1.00 56.19 101 ASP A CA 1
ATOM 734 C C . ASP A 1 101 ? 3.679 -19.095 -3.380 1.00 56.19 101 ASP A C 1
ATOM 736 O O . ASP A 1 101 ? 2.680 -19.376 -2.720 1.00 56.19 101 ASP A O 1
ATOM 740 N N . VAL A 1 102 ? 3.575 -18.566 -4.605 1.00 53.25 102 VAL A N 1
ATOM 741 C CA . VAL A 1 102 ? 2.311 -18.403 -5.336 1.00 53.25 102 VAL A CA 1
ATOM 742 C C . VAL A 1 102 ? 1.990 -19.712 -6.065 1.00 53.25 102 VAL A C 1
ATOM 744 O O . VAL A 1 102 ? 2.060 -19.802 -7.290 1.00 53.25 102 VAL A O 1
ATOM 747 N N . LYS A 1 103 ? 1.691 -20.774 -5.312 1.00 43.12 103 LYS A N 1
ATOM 748 C CA . LYS A 1 103 ? 1.065 -21.972 -5.888 1.00 43.12 103 LYS A CA 1
ATOM 749 C C . LYS A 1 103 ? -0.452 -21.797 -5.886 1.00 43.12 103 LYS A C 1
ATOM 751 O O . LYS A 1 103 ? -1.018 -21.375 -4.882 1.00 43.12 103 LYS A O 1
ATOM 756 N N . ALA A 1 104 ? -1.040 -22.074 -7.050 1.00 43.62 104 ALA A N 1
ATOM 757 C CA . ALA A 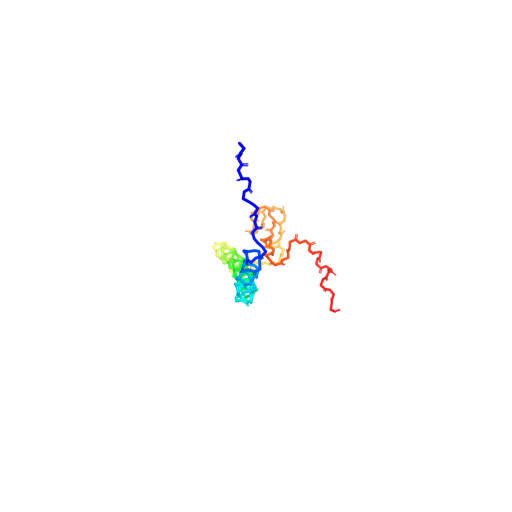1 104 ? -2.478 -22.108 -7.304 1.00 43.62 104 ALA A CA 1
ATOM 758 C C . ALA A 1 104 ? -3.223 -23.067 -6.366 1.00 43.62 104 ALA A C 1
ATOM 760 O O . ALA A 1 104 ? -2.616 -24.093 -5.976 1.00 43.62 104 ALA A O 1
#

Secondary structure (DSSP, 8-state):
-----PPPHHHHHHHHHHHHHHHHHHHHHHHHHHHHHHHHHHHHHHHHHHHHHHHHHHHHHHTT---PPPHHHHH-TTTT-SSGGG-PPPPSS-SS--TTS---